Protein AF-A0A821QKK0-F1 (afdb_monomer)

Radius of gyration: 14.03 Å; Cα contacts (8 Å, |Δi|>4): 188; chains: 1; bounding box: 34×33×34 Å

Mean predicted aligned error: 9.0 Å

Structure (mmCIF, N/CA/C/O backbone):
data_AF-A0A821QKK0-F1
#
_entry.id   AF-A0A821QKK0-F1
#
loop_
_atom_site.group_PDB
_atom_site.id
_atom_site.type_symbol
_atom_site.label_atom_id
_atom_site.label_alt_id
_atom_site.label_comp_id
_atom_site.label_asym_id
_at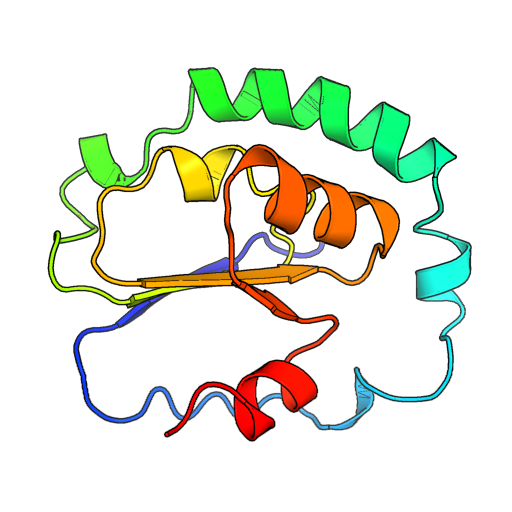om_site.label_entity_id
_atom_site.label_seq_id
_atom_site.pdbx_PDB_ins_code
_atom_site.Cartn_x
_atom_site.Cartn_y
_atom_site.Cartn_z
_atom_site.occupancy
_atom_site.B_iso_or_equiv
_atom_site.auth_seq_id
_atom_site.auth_comp_id
_atom_site.auth_asym_id
_atom_site.auth_atom_id
_atom_site.pdbx_PDB_model_num
ATOM 1 N N . MET A 1 1 ? -5.759 10.078 -16.608 1.00 26.78 1 MET A N 1
ATOM 2 C CA . MET A 1 1 ? -6.565 10.107 -15.372 1.00 26.78 1 MET A CA 1
ATOM 3 C C . MET A 1 1 ? -7.097 8.702 -15.161 1.00 26.78 1 MET A C 1
ATOM 5 O O . MET A 1 1 ? -8.057 8.332 -15.818 1.00 26.78 1 MET A O 1
ATOM 9 N N . ILE A 1 2 ? -6.413 7.890 -14.356 1.00 27.23 2 ILE A N 1
ATOM 10 C CA . ILE A 1 2 ? -6.997 6.657 -13.817 1.00 27.23 2 ILE A CA 1
ATOM 11 C C . ILE A 1 2 ? -7.449 7.062 -12.419 1.00 27.23 2 ILE A C 1
ATOM 13 O O . ILE A 1 2 ? -6.655 7.622 -11.671 1.00 27.23 2 ILE A O 1
ATOM 17 N N . SER A 1 3 ? -8.747 6.953 -12.155 1.00 30.67 3 SER A N 1
ATOM 18 C CA . SER A 1 3 ? -9.367 7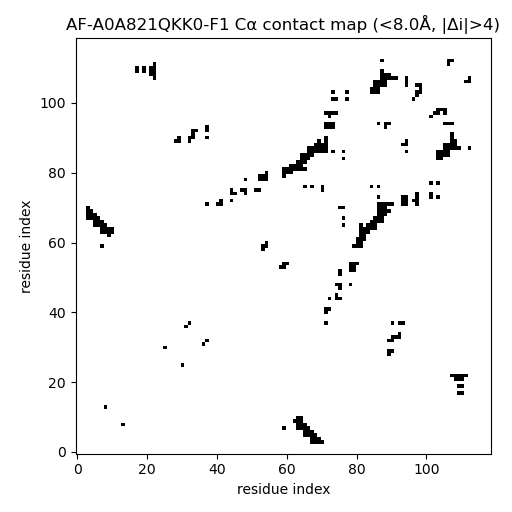.427 -10.922 1.00 30.67 3 SER A CA 1
ATOM 19 C C . SER A 1 3 ? -8.887 6.598 -9.733 1.00 30.67 3 SER A C 1
ATOM 21 O O . SER A 1 3 ? -9.126 5.389 -9.707 1.00 30.67 3 SER A O 1
ATOM 23 N N . ASP A 1 4 ? -8.271 7.253 -8.754 1.00 39.88 4 ASP A N 1
ATOM 24 C CA . ASP A 1 4 ? -8.005 6.682 -7.436 1.00 39.88 4 ASP A CA 1
ATOM 25 C C . ASP A 1 4 ? -9.347 6.287 -6.797 1.00 39.88 4 ASP A C 1
ATOM 27 O O . ASP A 1 4 ? -10.244 7.119 -6.626 1.00 39.88 4 ASP A O 1
ATOM 31 N N . GLY A 1 5 ? -9.526 4.996 -6.522 1.00 55.03 5 GLY A N 1
ATOM 32 C CA . GLY A 1 5 ? -10.785 4.435 -6.039 1.00 55.03 5 GLY A CA 1
ATOM 33 C C . GLY A 1 5 ? -10.618 3.836 -4.650 1.00 55.03 5 GLY A C 1
ATOM 34 O O . GLY A 1 5 ? -10.001 2.782 -4.505 1.00 55.03 5 GLY A O 1
ATOM 35 N N . LEU A 1 6 ? -11.197 4.482 -3.635 1.00 48.44 6 LEU A N 1
ATOM 36 C CA . LEU A 1 6 ? -11.320 3.926 -2.288 1.00 48.44 6 LEU A CA 1
ATOM 37 C C . LEU A 1 6 ? -12.693 3.266 -2.134 1.00 48.44 6 LEU A C 1
ATOM 39 O O . LEU A 1 6 ? -13.725 3.915 -2.311 1.00 48.44 6 LEU A O 1
ATOM 43 N N . VAL A 1 7 ? -12.707 1.989 -1.770 1.00 64.94 7 VAL A N 1
ATOM 44 C CA . VAL A 1 7 ? -13.920 1.200 -1.547 1.00 64.94 7 VAL A CA 1
ATOM 45 C C . VAL A 1 7 ? -13.928 0.727 -0.095 1.00 64.94 7 VAL A C 1
ATOM 47 O O . VAL A 1 7 ? -12.985 0.088 0.358 1.00 64.94 7 VAL A O 1
ATOM 50 N N . ALA A 1 8 ? -14.990 1.025 0.653 1.00 52.34 8 ALA A N 1
ATOM 51 C CA . ALA A 1 8 ? -15.160 0.570 2.033 1.00 52.34 8 ALA A CA 1
ATOM 52 C C . ALA A 1 8 ? -16.441 -0.262 2.160 1.00 52.34 8 ALA A C 1
ATOM 54 O O . ALA A 1 8 ? -17.483 0.138 1.641 1.00 52.34 8 ALA A O 1
ATOM 55 N N . TYR A 1 9 ? -16.373 -1.406 2.845 1.00 61.59 9 TYR A N 1
ATOM 56 C CA . TYR A 1 9 ? -17.516 -2.310 2.997 1.00 61.59 9 TYR A CA 1
ATOM 57 C C . TYR A 1 9 ? -17.609 -2.934 4.398 1.00 61.59 9 TYR A C 1
ATOM 59 O O . TYR A 1 9 ? -16.605 -3.132 5.086 1.00 61.59 9 TYR A O 1
ATOM 67 N N . ASN A 1 10 ? -18.841 -3.263 4.803 1.00 41.25 10 ASN A N 1
ATOM 68 C CA . ASN A 1 10 ? -19.190 -3.845 6.101 1.00 41.25 10 ASN A CA 1
ATOM 69 C C . ASN A 1 10 ? -19.847 -5.222 5.929 1.00 41.25 10 ASN A C 1
ATOM 71 O O . ASN A 1 10 ? -21.062 -5.334 6.029 1.00 41.25 10 ASN A O 1
ATOM 75 N N . GLY A 1 11 ? -19.056 -6.247 5.600 1.00 45.94 11 GLY A N 1
ATOM 76 C CA . GLY A 1 11 ? -19.484 -7.651 5.666 1.00 45.94 11 GLY A CA 1
ATOM 77 C C . GLY A 1 11 ? -20.807 -8.017 4.966 1.00 45.94 11 GLY A C 1
ATOM 78 O O . GLY A 1 11 ? -21.845 -8.129 5.601 1.00 45.94 11 GLY A O 1
ATOM 79 N N . SER A 1 12 ? -20.748 -8.273 3.660 1.00 42.12 12 SER A N 1
ATOM 80 C CA . SER A 1 12 ? -21.324 -9.425 2.930 1.00 42.12 12 SER A CA 1
ATOM 81 C C . SER A 1 12 ? -21.364 -9.062 1.441 1.00 42.12 12 SER A C 1
ATOM 83 O O . SER A 1 12 ? -22.201 -8.296 0.984 1.00 42.12 12 SER A O 1
ATOM 85 N N . ARG A 1 13 ? -20.379 -9.601 0.706 1.00 41.03 13 ARG A N 1
ATOM 86 C CA . ARG A 1 13 ? -20.171 -9.495 -0.750 1.00 41.03 13 ARG A CA 1
ATOM 87 C C . ARG A 1 13 ? -20.119 -8.073 -1.329 1.00 41.03 13 ARG A C 1
ATOM 89 O O . ARG A 1 13 ? -21.087 -7.564 -1.879 1.00 41.03 13 ARG A O 1
ATOM 96 N N . ALA A 1 14 ? -18.909 -7.520 -1.392 1.00 43.75 14 ALA A N 1
ATOM 97 C CA . ALA A 1 14 ? -18.553 -6.697 -2.542 1.00 43.75 14 ALA A CA 1
ATOM 98 C C . ALA A 1 14 ? -18.404 -7.645 -3.750 1.00 43.75 14 ALA A C 1
ATOM 100 O O . ALA A 1 14 ? -17.361 -8.269 -3.923 1.00 43.75 14 ALA A O 1
ATOM 101 N N . GLN A 1 15 ? -19.464 -7.833 -4.545 1.00 37.53 15 GLN A N 1
ATOM 102 C CA . GLN A 1 15 ? -19.317 -8.419 -5.880 1.00 37.53 15 GLN A CA 1
ATOM 103 C C . GLN A 1 15 ? -18.640 -7.374 -6.762 1.00 37.53 15 GLN A C 1
ATOM 105 O O . GLN A 1 15 ? -19.287 -6.561 -7.414 1.00 37.53 15 GLN A O 1
ATOM 110 N N . ILE A 1 16 ? -17.313 -7.346 -6.711 1.00 44.53 16 ILE A N 1
ATOM 111 C CA . ILE A 1 16 ? -16.520 -6.601 -7.672 1.00 44.53 16 ILE A CA 1
ATOM 112 C C . ILE A 1 16 ? -16.393 -7.517 -8.893 1.00 44.53 16 ILE A C 1
ATOM 114 O O . ILE A 1 16 ? -15.559 -8.419 -8.905 1.00 44.53 16 ILE A O 1
ATOM 118 N N . GLU A 1 17 ? -17.236 -7.316 -9.911 1.00 36.62 17 GLU A N 1
ATOM 119 C CA . GLU A 1 17 ? -16.974 -7.844 -11.257 1.00 36.62 17 GLU A CA 1
ATOM 120 C C . GLU A 1 17 ? -15.765 -7.096 -11.837 1.00 36.62 17 GLU A C 1
ATOM 122 O O . GLU A 1 17 ? -15.877 -6.144 -12.609 1.00 36.62 17 GLU A O 1
ATOM 127 N N . MET A 1 18 ? -14.571 -7.491 -11.406 1.00 41.50 18 MET A N 1
ATOM 128 C CA . MET A 1 18 ? -13.326 -7.058 -12.017 1.00 41.50 18 MET A CA 1
ATOM 129 C C . MET A 1 18 ? -13.039 -7.990 -13.188 1.00 41.50 18 MET A C 1
ATOM 131 O O . MET A 1 18 ? -12.832 -9.185 -13.000 1.00 41.50 18 MET A O 1
ATOM 135 N N . LYS A 1 19 ? -13.060 -7.447 -14.411 1.00 37.91 19 LYS A N 1
ATOM 136 C CA . LYS A 1 19 ? -12.696 -8.197 -15.619 1.00 37.91 19 LYS A CA 1
ATOM 137 C C . LYS A 1 19 ? -11.31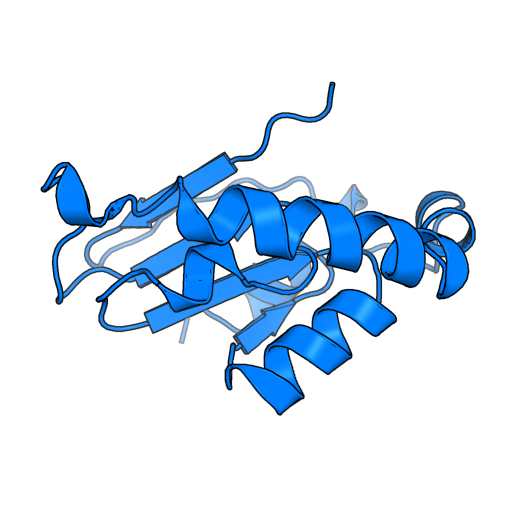4 -8.837 -15.425 1.00 37.91 19 LYS A C 1
ATOM 139 O O . LYS A 1 19 ? -10.357 -8.146 -15.074 1.00 37.91 19 LYS A O 1
ATOM 144 N N . ASN A 1 20 ? -11.233 -10.145 -15.674 1.00 41.06 20 ASN A N 1
ATOM 145 C CA . ASN A 1 20 ? -10.059 -11.004 -15.455 1.00 41.06 20 ASN A CA 1
ATOM 146 C C . ASN A 1 20 ? -8.804 -10.607 -16.261 1.00 41.06 20 ASN A C 1
ATOM 148 O O . ASN A 1 20 ? -7.727 -11.157 -16.044 1.00 41.06 20 ASN A O 1
ATOM 152 N N . ASP A 1 21 ? -8.907 -9.627 -17.154 1.00 45.31 21 ASP A N 1
ATOM 153 C CA . ASP A 1 21 ? -7.857 -9.293 -18.119 1.00 45.31 21 ASP A CA 1
ATOM 154 C C . ASP A 1 21 ? -6.670 -8.522 -17.503 1.00 45.31 21 ASP A C 1
ATOM 156 O O . ASP A 1 21 ? -5.622 -8.386 -18.131 1.00 45.31 21 ASP A O 1
ATOM 160 N N . LEU A 1 22 ? -6.791 -8.033 -16.261 1.00 50.12 22 LEU A N 1
ATOM 161 C CA . LEU A 1 22 ? -5.752 -7.226 -15.597 1.00 50.12 22 LEU A CA 1
ATOM 162 C C . LEU A 1 22 ? -4.687 -8.044 -14.848 1.00 50.12 22 LEU A C 1
ATOM 164 O O . LEU A 1 22 ? -3.747 -7.459 -14.314 1.00 50.12 22 LEU A O 1
ATOM 168 N N . CYS A 1 23 ? -4.811 -9.375 -14.795 1.00 56.75 23 CYS A N 1
ATOM 169 C CA . CYS A 1 23 ? -3.843 -10.242 -14.111 1.00 56.75 23 CYS A CA 1
ATOM 170 C C . CYS A 1 23 ? -3.016 -11.138 -15.048 1.00 56.75 23 CYS A C 1
ATOM 172 O O . CYS A 1 23 ? -2.375 -12.084 -14.590 1.00 56.75 23 CYS A O 1
ATOM 174 N N . GLY A 1 24 ? -2.984 -10.827 -16.346 1.00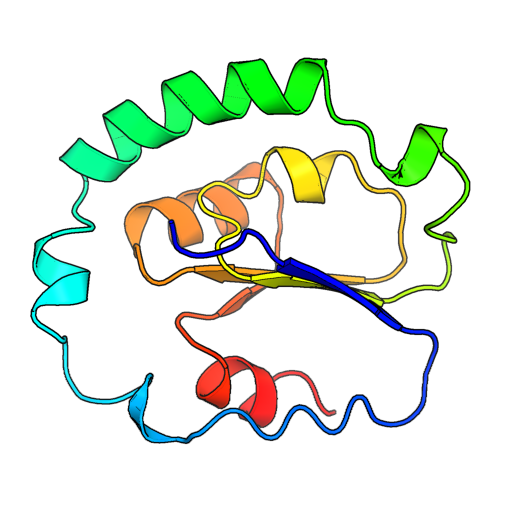 56.06 24 GLY A N 1
ATOM 175 C CA . GLY A 1 24 ? -2.165 -11.531 -17.338 1.00 56.06 24 GLY A CA 1
ATOM 176 C C . GLY A 1 24 ? -0.643 -11.447 -17.096 1.00 56.06 24 GLY A C 1
ATOM 177 O O . GLY A 1 24 ? -0.195 -10.817 -16.124 1.00 56.06 24 GLY A O 1
ATOM 178 N N . PRO A 1 25 ? 0.169 -12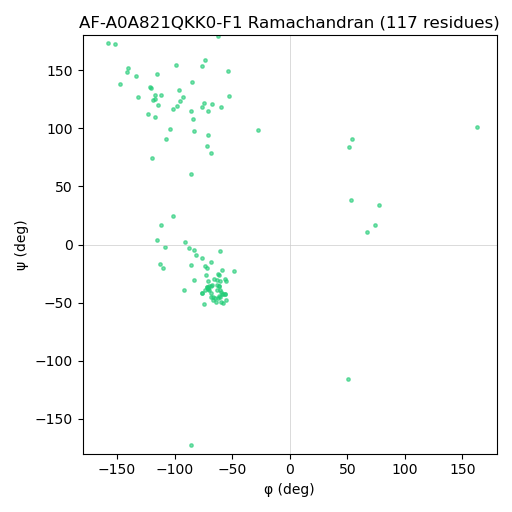.085 -17.969 1.00 53.47 25 PRO A N 1
ATOM 179 C CA . PRO A 1 25 ? 1.631 -11.991 -17.921 1.00 53.47 25 PRO A CA 1
ATOM 180 C C . PRO A 1 25 ? 2.069 -10.525 -17.943 1.00 53.47 25 PRO A C 1
ATOM 182 O O . PRO A 1 25 ? 1.352 -9.707 -18.521 1.00 53.47 25 PRO A O 1
ATOM 185 N N . LYS A 1 26 ? 3.215 -10.220 -17.306 1.00 54.53 26 LYS A N 1
ATOM 186 C CA . LYS A 1 26 ? 3.818 -8.877 -17.174 1.00 54.53 26 LYS A CA 1
ATOM 187 C C . LYS A 1 26 ? 3.418 -7.981 -18.343 1.00 54.53 26 LYS A C 1
ATOM 189 O O . LYS A 1 26 ? 3.935 -8.116 -19.449 1.00 54.53 26 LYS A O 1
ATOM 194 N N . SER A 1 27 ? 2.418 -7.138 -18.113 1.00 58.72 27 SER A N 1
ATOM 195 C CA . SER A 1 27 ? 1.913 -6.272 -19.170 1.00 58.72 27 SER A CA 1
ATOM 196 C C . SER A 1 27 ? 2.926 -5.153 -19.408 1.00 58.72 27 SER A C 1
ATOM 198 O O . SER A 1 27 ? 3.696 -4.818 -18.507 1.00 58.72 27 SER A O 1
ATOM 200 N N . LEU A 1 28 ? 2.889 -4.515 -20.580 1.00 55.09 28 LEU A N 1
ATOM 201 C CA . LEU A 1 28 ? 3.647 -3.285 -20.870 1.00 55.09 28 LEU A CA 1
ATOM 202 C C . LEU A 1 28 ? 3.499 -2.214 -19.764 1.00 55.09 28 LEU A C 1
ATOM 204 O O . LEU A 1 28 ? 4.361 -1.356 -19.598 1.00 55.09 28 LEU A O 1
ATOM 208 N N . TYR A 1 29 ? 2.422 -2.275 -18.973 1.00 64.69 29 TYR A N 1
ATOM 209 C CA . TYR A 1 29 ? 2.206 -1.402 -17.825 1.00 64.69 29 TYR A CA 1
ATOM 210 C C . TYR A 1 29 ? 3.154 -1.702 -16.653 1.00 64.69 29 TYR A C 1
ATOM 212 O O . TYR A 1 29 ? 3.656 -0.764 -16.045 1.00 64.69 29 TYR A O 1
ATOM 220 N N . GLU A 1 30 ? 3.468 -2.966 -16.345 1.00 64.06 30 GLU A N 1
ATOM 221 C CA . GLU A 1 30 ? 4.429 -3.298 -15.275 1.00 64.06 30 GLU A CA 1
ATOM 222 C C . GLU A 1 30 ? 5.855 -2.829 -15.602 1.00 64.06 30 GLU A C 1
ATOM 224 O O . GLU A 1 30 ? 6.603 -2.484 -14.691 1.00 64.06 30 GLU A O 1
ATOM 229 N N . GLU A 1 31 ? 6.226 -2.775 -16.885 1.00 68.75 31 GLU A N 1
ATOM 230 C CA . GLU A 1 31 ? 7.516 -2.220 -17.319 1.00 68.75 31 GLU A CA 1
ATOM 231 C C . GLU A 1 31 ? 7.585 -0.700 -17.133 1.00 68.75 31 GLU A C 1
ATOM 233 O O . GLU A 1 31 ? 8.631 -0.169 -16.769 1.00 68.75 31 GLU A O 1
ATOM 238 N N . TYR A 1 32 ? 6.466 0.001 -17.335 1.00 75.31 32 TYR A N 1
ATOM 239 C CA . TYR A 1 32 ? 6.367 1.437 -17.078 1.00 75.31 32 TYR A CA 1
ATOM 240 C C . TYR A 1 32 ? 6.382 1.762 -15.575 1.00 75.31 32 TYR A C 1
ATOM 242 O O . TYR A 1 32 ? 6.999 2.738 -15.143 1.00 75.31 32 TYR A O 1
ATOM 250 N N . TYR A 1 33 ? 5.723 0.936 -14.759 1.00 78.56 33 TYR A N 1
ATOM 251 C CA . TYR A 1 33 ? 5.660 1.085 -13.305 1.00 78.56 33 TYR A CA 1
ATOM 252 C C . TYR A 1 33 ? 6.861 0.430 -12.607 1.00 78.56 33 TYR A C 1
ATOM 254 O O . TYR A 1 33 ? 6.723 -0.470 -11.776 1.00 78.56 33 TYR A O 1
ATOM 262 N N . ASP A 1 34 ? 8.052 0.923 -12.933 1.00 84.44 34 ASP A N 1
ATOM 263 C CA . ASP A 1 34 ? 9.325 0.429 -12.419 1.00 84.44 34 ASP A CA 1
ATOM 264 C C . ASP A 1 34 ? 9.725 1.054 -11.059 1.00 84.44 34 ASP A C 1
ATOM 266 O O . ASP A 1 34 ? 8.980 1.798 -10.403 1.00 84.44 34 ASP A O 1
ATOM 270 N N . ALA A 1 35 ? 10.950 0.756 -10.616 1.00 88.00 35 ALA A N 1
ATOM 271 C CA . ALA A 1 35 ? 11.531 1.325 -9.403 1.00 88.00 35 ALA A CA 1
ATOM 272 C C . ALA A 1 35 ? 11.726 2.851 -9.472 1.00 88.00 35 ALA A C 1
ATOM 274 O O . ALA A 1 35 ? 11.692 3.526 -8.439 1.00 88.00 35 ALA A O 1
ATOM 275 N N . ASN A 1 36 ? 11.974 3.417 -10.655 1.00 88.50 36 ASN A N 1
ATOM 276 C CA . ASN A 1 36 ? 12.200 4.851 -10.818 1.00 88.50 36 ASN A CA 1
ATOM 277 C C . ASN A 1 36 ? 10.887 5.622 -10.730 1.00 88.50 36 ASN A C 1
ATOM 279 O O . ASN A 1 36 ? 10.822 6.633 -10.022 1.00 88.50 36 ASN A O 1
ATOM 283 N N . TYR A 1 37 ? 9.835 5.096 -11.355 1.00 88.06 37 TYR A N 1
ATOM 284 C CA . TYR A 1 37 ? 8.48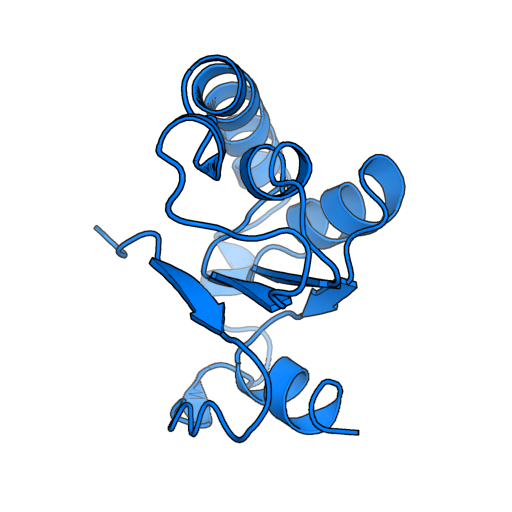0 5.588 -11.181 1.00 88.06 37 TYR A CA 1
ATOM 285 C C . TYR A 1 37 ? 8.098 5.575 -9.700 1.00 88.06 37 TYR A C 1
ATOM 287 O O . TYR A 1 37 ? 7.675 6.601 -9.165 1.00 88.06 37 TYR A O 1
ATOM 295 N N . PHE A 1 38 ? 8.360 4.468 -8.994 1.00 90.75 38 PHE A N 1
ATOM 296 C CA . PHE A 1 38 ? 8.088 4.376 -7.559 1.00 90.75 38 PHE A CA 1
ATOM 297 C C . PHE A 1 38 ? 8.820 5.455 -6.742 1.00 90.75 38 PHE A C 1
ATOM 299 O O . PHE A 1 38 ? 8.219 6.087 -5.872 1.00 90.75 38 PHE A O 1
ATOM 306 N N . LYS A 1 39 ? 10.098 5.744 -7.025 1.00 89.12 39 LYS A N 1
ATOM 307 C CA . LYS A 1 39 ? 10.836 6.823 -6.333 1.00 89.12 39 LYS A CA 1
ATOM 308 C C . LYS A 1 39 ? 10.176 8.191 -6.523 1.00 89.12 39 LYS A C 1
ATOM 310 O O . LYS A 1 39 ? 10.124 8.992 -5.585 1.00 89.12 39 LYS A O 1
ATOM 315 N N . TRP A 1 40 ? 9.692 8.490 -7.728 1.00 87.81 40 TRP A N 1
ATOM 316 C CA . TRP A 1 40 ? 8.946 9.719 -7.995 1.00 87.81 40 TRP A CA 1
ATOM 317 C C . TRP A 1 40 ? 7.593 9.724 -7.266 1.00 87.81 40 TRP A C 1
ATOM 319 O O . TRP A 1 40 ? 7.290 10.687 -6.556 1.00 87.81 40 TRP A O 1
ATOM 329 N N . GLN A 1 41 ? 6.838 8.631 -7.364 1.00 85.06 41 GLN A N 1
ATOM 330 C CA . GLN A 1 41 ? 5.506 8.460 -6.784 1.00 85.06 41 GLN A CA 1
ATOM 331 C C . GLN A 1 41 ? 5.527 8.557 -5.253 1.00 85.06 41 GLN A C 1
ATOM 333 O O . GLN A 1 41 ? 4.746 9.306 -4.667 1.00 85.06 41 GLN A O 1
ATOM 338 N N . LYS A 1 42 ? 6.480 7.883 -4.598 1.00 85.38 42 LYS A N 1
ATOM 339 C CA . LYS A 1 42 ? 6.648 7.889 -3.139 1.00 85.38 42 LYS A CA 1
ATOM 340 C C . LYS A 1 42 ? 6.804 9.306 -2.587 1.00 85.38 42 LYS A C 1
ATOM 342 O O . LYS A 1 42 ? 6.187 9.638 -1.579 1.00 85.38 42 LYS A O 1
ATOM 347 N N . ARG A 1 43 ? 7.592 10.161 -3.250 1.00 84.00 43 ARG A N 1
ATOM 348 C CA . ARG A 1 43 ? 7.780 11.560 -2.821 1.00 84.00 43 ARG A CA 1
ATOM 349 C C . ARG A 1 43 ? 6.467 12.346 -2.840 1.00 84.00 43 ARG A C 1
ATOM 351 O O . ARG A 1 43 ? 6.174 13.045 -1.877 1.00 84.00 43 ARG A O 1
ATOM 358 N N . HIS A 1 44 ? 5.664 12.191 -3.893 1.00 79.12 44 HIS A N 1
ATOM 359 C CA . HIS A 1 44 ? 4.378 12.884 -4.025 1.00 79.12 44 HIS A CA 1
ATOM 360 C C . HIS A 1 44 ? 3.328 12.349 -3.048 1.00 79.12 44 HIS A C 1
ATOM 362 O O . HIS A 1 44 ? 2.548 13.115 -2.488 1.00 79.12 44 HIS A O 1
ATOM 368 N N . GLN A 1 45 ? 3.310 11.041 -2.803 1.00 76.75 45 GLN A N 1
ATOM 369 C CA . GLN A 1 45 ? 2.319 10.439 -1.916 1.00 76.75 45 GLN A CA 1
ATOM 370 C C . GLN A 1 45 ? 2.533 10.749 -0.444 1.00 76.75 45 GLN A C 1
ATOM 372 O O . GLN A 1 45 ? 1.556 10.969 0.265 1.00 76.75 45 GLN A O 1
ATOM 377 N N . MET A 1 46 ? 3.782 10.824 0.017 1.00 75.62 46 MET A N 1
ATOM 378 C CA . MET A 1 46 ? 4.055 11.235 1.397 1.00 75.62 46 MET A CA 1
ATOM 379 C C . MET A 1 46 ? 3.535 12.651 1.677 1.00 75.62 46 MET A C 1
ATOM 381 O O . MET A 1 46 ? 3.093 12.924 2.786 1.00 75.62 46 MET A O 1
ATOM 385 N N . PHE A 1 47 ? 3.534 13.530 0.669 1.00 76.62 47 PHE A N 1
ATOM 386 C CA . PHE A 1 47 ? 2.940 14.861 0.774 1.00 76.62 47 PHE A CA 1
ATOM 387 C C . PHE A 1 47 ? 1.402 14.835 0.768 1.00 76.62 47 PHE A C 1
ATOM 389 O O . PHE A 1 47 ? 0.769 15.583 1.508 1.00 76.62 47 PHE A O 1
ATOM 396 N N . GLN A 1 48 ? 0.777 13.978 -0.043 1.00 69.81 48 GLN A N 1
ATOM 397 C CA . GLN A 1 48 ? -0.686 13.864 -0.059 1.00 69.81 48 GLN A CA 1
ATOM 398 C C . GLN A 1 48 ? -1.222 13.261 1.245 1.00 69.81 48 GLN A C 1
ATOM 400 O O . GLN A 1 48 ? -2.168 13.792 1.821 1.00 69.81 48 GLN A O 1
ATOM 405 N N . ALA A 1 49 ? -0.560 12.227 1.770 1.00 69.69 49 ALA A N 1
ATOM 406 C CA . ALA A 1 49 ? -0.977 11.527 2.983 1.00 69.69 49 ALA A CA 1
ATOM 407 C C . ALA A 1 49 ? -1.019 12.416 4.238 1.00 69.69 49 ALA A C 1
ATOM 409 O O . ALA A 1 49 ? -1.799 12.141 5.146 1.00 69.69 49 ALA A O 1
ATOM 410 N N . THR A 1 50 ? -0.236 13.499 4.300 1.00 69.50 50 THR A N 1
ATOM 411 C CA . THR A 1 50 ? -0.311 14.460 5.416 1.00 69.50 50 THR A CA 1
ATOM 412 C C . THR A 1 50 ? -1.557 15.347 5.366 1.00 69.50 50 THR A C 1
ATOM 414 O O . THR A 1 50 ? -1.936 15.915 6.388 1.00 69.50 50 THR A O 1
ATOM 417 N N . HIS A 1 51 ? -2.217 15.446 4.208 1.00 66.88 51 HIS A N 1
ATOM 418 C CA . HIS A 1 51 ? -3.398 16.285 3.988 1.00 66.88 51 HIS A CA 1
ATOM 419 C C . HIS A 1 51 ? -4.687 15.470 3.801 1.00 66.88 51 HIS A C 1
ATOM 421 O O . HIS A 1 51 ? -5.783 15.995 4.003 1.00 66.88 51 HIS A O 1
ATOM 427 N N . SER A 1 52 ? -4.577 14.188 3.449 1.00 64.75 52 SER A N 1
ATOM 428 C CA . SER A 1 52 ? -5.703 13.283 3.235 1.00 64.75 52 SER A CA 1
ATOM 429 C C . SER A 1 52 ? -5.811 12.261 4.372 1.00 64.75 52 SER A C 1
ATOM 431 O O . SER A 1 52 ? -5.238 11.174 4.300 1.00 64.75 52 SER A O 1
ATOM 433 N N . ASP A 1 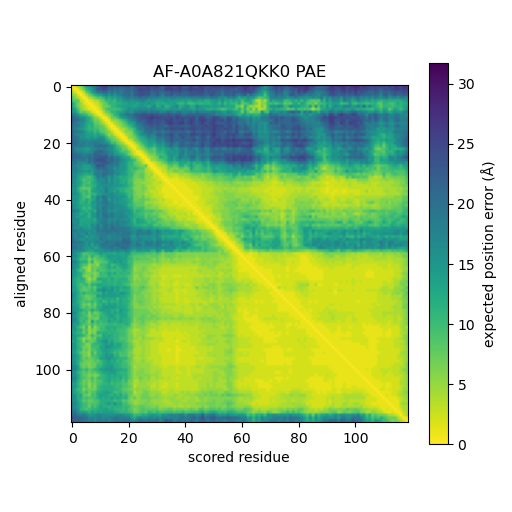53 ? -6.579 12.595 5.411 1.00 65.38 53 ASP A N 1
ATOM 434 C CA . ASP A 1 53 ? -7.113 11.609 6.359 1.00 65.38 53 ASP A CA 1
ATOM 435 C C . ASP A 1 53 ? -8.609 11.388 6.062 1.00 65.38 53 ASP A C 1
ATOM 437 O O . ASP A 1 53 ? -9.450 12.197 6.470 1.00 65.38 53 ASP A O 1
ATOM 441 N N . PRO A 1 54 ? -8.975 10.308 5.346 1.00 63.12 54 PRO A N 1
ATOM 442 C CA . PRO A 1 54 ? -10.366 9.989 5.038 1.00 63.12 54 PRO A CA 1
ATOM 443 C C . PRO A 1 54 ? -11.225 9.727 6.284 1.00 63.12 54 PRO A C 1
ATOM 445 O O . PRO A 1 54 ? -12.442 9.924 6.243 1.00 63.12 54 PRO A O 1
ATOM 448 N N . THR A 1 55 ? -10.617 9.309 7.402 1.00 60.00 55 THR A N 1
ATOM 449 C CA . THR A 1 55 ? -11.348 9.041 8.652 1.00 60.00 55 THR A CA 1
ATOM 450 C C . THR A 1 55 ? -11.811 10.308 9.337 1.00 60.00 55 THR A C 1
ATOM 452 O O . THR A 1 55 ? -12.855 10.303 9.990 1.00 60.00 55 THR A O 1
ATOM 455 N N . ARG A 1 56 ? -11.115 11.424 9.101 1.00 59.78 56 ARG A N 1
ATOM 456 C CA . ARG A 1 56 ? -11.508 12.744 9.599 1.00 59.78 56 ARG A CA 1
ATOM 457 C C . ARG A 1 56 ? -12.893 13.175 9.108 1.00 59.78 56 ARG A C 1
ATOM 459 O O . ARG A 1 56 ? -13.543 13.987 9.757 1.00 59.78 56 ARG A O 1
ATOM 466 N N . TRP A 1 57 ? -13.369 12.602 8.003 1.00 63.19 57 TRP A N 1
ATOM 467 C CA . TRP A 1 57 ? -14.692 12.884 7.441 1.00 63.19 57 TRP A CA 1
ATOM 468 C C . TRP A 1 57 ? -15.798 11.952 7.960 1.00 63.19 57 TRP A C 1
ATOM 470 O O . TRP A 1 57 ? -16.930 12.049 7.494 1.00 63.19 57 TRP A O 1
ATOM 480 N N . GLY A 1 58 ? -15.493 11.028 8.882 1.00 64.19 58 GLY A N 1
ATOM 481 C CA . GLY A 1 58 ? -16.474 10.129 9.510 1.00 64.19 58 GLY A CA 1
ATOM 482 C C . GLY A 1 58 ? -17.109 9.095 8.570 1.00 64.19 58 GLY A C 1
ATOM 483 O O . GLY A 1 58 ? -18.086 8.447 8.935 1.00 64.19 58 GLY A O 1
ATOM 484 N N . ARG A 1 59 ? -16.579 8.935 7.350 1.00 75.25 59 ARG A N 1
ATOM 485 C CA . ARG A 1 59 ? -17.147 8.047 6.317 1.00 75.25 59 ARG A CA 1
ATOM 486 C C . ARG A 1 59 ? -16.687 6.595 6.434 1.00 75.25 59 ARG A C 1
ATOM 488 O O . ARG A 1 59 ? -17.310 5.712 5.854 1.00 75.25 59 ARG A O 1
ATOM 495 N N . ILE A 1 60 ? -15.604 6.353 7.169 1.00 82.06 60 ILE A N 1
ATOM 496 C CA . ILE A 1 60 ? -15.010 5.029 7.363 1.00 82.06 60 ILE A CA 1
ATOM 497 C C . ILE A 1 60 ? -15.086 4.690 8.842 1.00 82.06 60 ILE A C 1
ATOM 499 O O . ILE A 1 60 ? -14.616 5.465 9.678 1.00 82.06 60 ILE A O 1
ATOM 503 N N . LYS A 1 61 ? -15.686 3.541 9.150 1.00 83.75 61 LYS A N 1
ATOM 504 C CA . LYS A 1 61 ? -15.847 3.070 10.521 1.00 83.75 61 LYS A CA 1
ATOM 505 C C . LYS A 1 61 ? -14.779 2.032 10.890 1.00 83.75 61 LYS A C 1
ATOM 507 O O . LYS A 1 61 ? -14.284 1.342 9.992 1.00 83.75 61 LYS A O 1
ATOM 512 N N . PRO A 1 62 ? -14.439 1.887 12.185 1.00 87.31 62 PRO A N 1
ATOM 513 C CA . PRO A 1 62 ? -13.437 0.928 12.644 1.00 87.31 62 PRO A CA 1
ATOM 514 C C . PRO A 1 62 ? -13.713 -0.521 12.237 1.00 87.31 62 PRO A C 1
ATOM 516 O O . PRO A 1 62 ? -12.772 -1.276 12.050 1.00 87.31 62 PRO A O 1
ATOM 519 N N . GLU A 1 63 ? -14.973 -0.914 12.073 1.00 88.25 63 GLU A N 1
ATOM 520 C CA . GLU A 1 63 ? -15.376 -2.272 11.701 1.00 88.25 63 GLU A CA 1
ATOM 521 C C . GLU A 1 63 ? -15.274 -2.569 10.195 1.00 88.25 63 GLU A C 1
ATOM 523 O O . GLU A 1 63 ? -15.409 -3.718 9.777 1.00 88.25 63 GLU A O 1
ATOM 528 N N . TYR A 1 64 ? -15.027 -1.558 9.358 1.00 87.50 64 TYR A N 1
ATOM 529 C CA . TYR A 1 64 ? -15.012 -1.743 7.908 1.00 87.50 64 TYR A CA 1
ATOM 530 C C . TYR A 1 64 ? -13.742 -2.436 7.429 1.00 87.50 64 TYR A C 1
ATOM 532 O O . TYR A 1 64 ? -12.667 -2.321 8.021 1.00 87.50 64 TYR A O 1
ATOM 540 N N . THR A 1 65 ? -13.869 -3.118 6.294 1.00 89.25 65 THR A N 1
ATOM 541 C CA . THR A 1 65 ? -12.721 -3.459 5.458 1.00 89.25 65 THR A CA 1
ATOM 542 C C . THR A 1 65 ? -12.599 -2.420 4.355 1.00 89.25 65 THR A C 1
ATOM 544 O O . THR A 1 65 ? -13.594 -2.054 3.724 1.00 89.25 65 THR A O 1
ATOM 547 N N . VAL A 1 66 ? -11.384 -1.923 4.148 1.00 88.56 66 VAL A N 1
ATOM 548 C CA . VAL A 1 66 ? -11.093 -0.871 3.176 1.00 88.56 66 VAL A CA 1
ATOM 549 C C . VAL A 1 66 ? -10.163 -1.415 2.108 1.00 88.56 66 VAL A C 1
ATOM 551 O O . VAL A 1 66 ? -9.113 -1.972 2.412 1.00 88.56 66 VAL A O 1
ATOM 554 N N . LEU A 1 67 ? -10.558 -1.226 0.858 1.00 89.50 67 LEU A N 1
ATOM 555 C CA . LEU A 1 67 ? -9.793 -1.528 -0.338 1.00 89.50 67 LEU A CA 1
ATOM 556 C C . LEU A 1 67 ? -9.421 -0.214 -1.028 1.00 89.50 67 LEU A C 1
ATOM 558 O O . LEU A 1 67 ? -10.293 0.605 -1.309 1.00 89.50 67 LEU A O 1
ATOM 562 N N . GLU A 1 68 ? -8.145 -0.034 -1.343 1.00 88.25 68 GLU A N 1
ATOM 563 C CA . GLU A 1 68 ? -7.666 1.064 -2.184 1.00 88.25 68 GLU A CA 1
ATOM 564 C C . GLU A 1 68 ? -7.099 0.498 -3.491 1.00 88.25 68 GLU A C 1
ATOM 566 O O . GLU A 1 68 ? -6.166 -0.312 -3.480 1.00 88.25 68 GLU A O 1
ATOM 571 N N . ILE A 1 69 ? -7.687 0.907 -4.618 1.00 88.81 69 ILE A N 1
ATOM 572 C CA . ILE A 1 69 ? -7.212 0.577 -5.967 1.00 88.81 69 ILE A CA 1
ATOM 573 C C . ILE A 1 69 ? -6.280 1.699 -6.426 1.00 88.81 69 ILE A C 1
ATOM 575 O O . ILE A 1 69 ? -6.676 2.863 -6.411 1.00 88.81 69 ILE A O 1
ATOM 579 N N . GLY A 1 70 ? -5.064 1.350 -6.849 1.00 87.31 70 GLY A N 1
ATOM 580 C CA . GLY A 1 70 ? -4.003 2.327 -7.112 1.00 87.31 70 GLY A CA 1
ATOM 581 C C . GLY A 1 70 ? -3.347 2.831 -5.823 1.00 87.31 70 GLY A C 1
ATOM 582 O O . GLY A 1 70 ? -2.963 3.993 -5.724 1.00 87.31 70 GLY A O 1
ATOM 583 N N . CYS A 1 71 ? -3.237 1.966 -4.811 1.00 89.31 71 CYS A N 1
ATOM 584 C CA . CYS A 1 71 ? -2.753 2.343 -3.479 1.00 89.31 71 CYS A CA 1
ATOM 585 C C . CYS A 1 71 ? -1.267 2.725 -3.435 1.00 89.31 71 CYS A C 1
ATOM 587 O O . CYS A 1 71 ? -0.823 3.323 -2.449 1.00 89.31 71 CYS A O 1
ATOM 589 N N . SER A 1 72 ? -0.477 2.408 -4.474 1.00 90.62 72 SER A N 1
ATOM 590 C CA . SER A 1 72 ? 0.953 2.718 -4.538 1.00 90.62 72 SER A CA 1
ATOM 591 C C . SER A 1 72 ? 1.686 2.246 -3.275 1.00 90.62 72 SER A C 1
ATOM 593 O O . SER A 1 72 ? 1.747 1.051 -3.007 1.00 90.62 72 SER A O 1
ATOM 595 N N . ALA A 1 73 ? 2.252 3.160 -2.483 1.00 91.75 73 ALA A N 1
ATOM 596 C CA . ALA A 1 73 ? 3.023 2.876 -1.284 1.00 91.75 73 ALA A CA 1
ATOM 597 C C . ALA A 1 73 ? 2.136 2.664 -0.046 1.00 91.75 73 ALA A C 1
ATOM 599 O O . ALA A 1 73 ? 2.668 2.393 1.026 1.00 91.75 73 ALA A O 1
ATOM 600 N N . GLY A 1 74 ? 0.816 2.847 -0.162 1.00 89.94 74 GLY A N 1
ATOM 601 C CA . GLY A 1 74 ? -0.152 2.676 0.921 1.00 89.94 74 GLY A CA 1
ATOM 602 C C . GLY A 1 74 ? -0.152 3.793 1.968 1.00 89.94 74 GLY A C 1
ATOM 603 O O . GLY A 1 74 ? -0.673 3.598 3.064 1.00 89.94 74 GLY A O 1
ATOM 604 N N . ALA A 1 75 ? 0.431 4.960 1.669 1.00 89.00 75 ALA A N 1
ATOM 605 C CA . ALA A 1 75 ? 0.588 6.041 2.646 1.00 89.00 75 ALA A CA 1
ATOM 606 C C . ALA A 1 75 ? -0.760 6.590 3.155 1.00 89.00 75 ALA A C 1
ATOM 608 O O . ALA A 1 75 ? -0.890 6.853 4.349 1.00 89.00 75 ALA A O 1
ATOM 609 N N . VAL A 1 76 ? -1.763 6.717 2.277 1.00 85.38 76 VAL A N 1
ATOM 610 C CA . VAL A 1 76 ? -3.120 7.157 2.651 1.00 85.38 76 VAL A CA 1
ATOM 611 C C . VAL A 1 76 ? -3.863 6.038 3.375 1.00 85.38 76 VAL A C 1
ATOM 613 O O . VAL A 1 76 ? -4.330 6.242 4.489 1.00 85.38 76 VAL A O 1
ATOM 616 N N . LEU A 1 77 ? -3.908 4.825 2.817 1.00 87.69 77 LEU A N 1
ATOM 617 C CA . LEU A 1 77 ? -4.544 3.672 3.467 1.00 87.69 77 LEU A CA 1
ATOM 618 C C . LEU A 1 77 ? -3.990 3.388 4.876 1.00 87.69 77 LEU A C 1
ATOM 620 O O . LEU A 1 77 ? -4.721 2.957 5.774 1.00 87.69 77 LEU A O 1
ATOM 624 N N . ASN A 1 78 ? -2.710 3.678 5.118 1.00 89.31 78 ASN A N 1
ATOM 625 C CA . ASN A 1 78 ? -2.104 3.568 6.439 1.00 89.31 78 ASN A CA 1
ATOM 626 C C . ASN A 1 78 ? -2.757 4.500 7.481 1.00 89.31 78 ASN A C 1
ATOM 628 O O . ASN A 1 78 ? -2.931 4.079 8.624 1.00 89.31 78 ASN A O 1
ATOM 632 N N . THR A 1 79 ? -3.187 5.710 7.106 1.00 86.06 79 THR A N 1
ATOM 633 C CA . THR A 1 79 ? -3.829 6.654 8.045 1.00 86.06 79 THR A CA 1
ATOM 634 C C . THR A 1 79 ? -5.240 6.221 8.446 1.00 86.06 79 THR A C 1
ATOM 636 O O . THR A 1 79 ? -5.739 6.607 9.502 1.00 86.06 79 THR A O 1
ATOM 639 N N . ILE A 1 80 ? -5.872 5.357 7.647 1.00 86.75 80 ILE A N 1
ATOM 640 C CA . ILE A 1 80 ? -7.254 4.937 7.856 1.00 86.75 80 I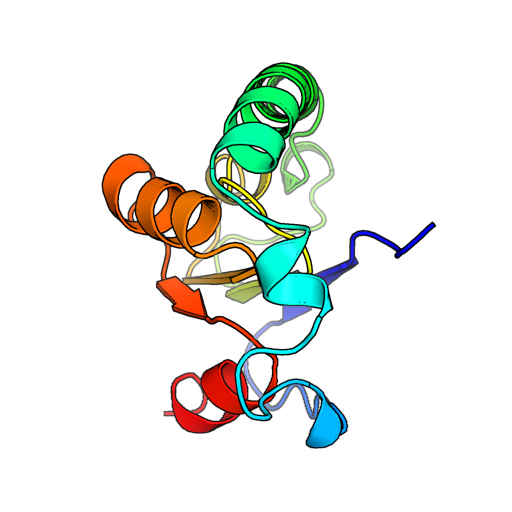LE A CA 1
ATOM 641 C C . ILE A 1 80 ? -7.368 3.961 9.035 1.00 86.75 80 ILE A C 1
ATOM 643 O O . ILE A 1 80 ? -6.790 2.880 9.030 1.00 86.75 80 ILE A O 1
ATOM 647 N N . LYS A 1 81 ? -8.166 4.292 10.047 1.00 87.56 81 LYS A N 1
ATOM 648 C CA . LYS A 1 81 ? -8.535 3.396 11.154 1.00 87.56 81 LYS A CA 1
ATOM 649 C C . LYS A 1 81 ? -9.721 2.513 10.749 1.00 87.56 81 LYS A C 1
ATOM 651 O O . LYS A 1 81 ? -10.839 3.003 10.625 1.00 87.56 81 LYS A O 1
ATOM 656 N N . CYS A 1 82 ? -9.466 1.227 10.527 1.00 88.00 82 CYS A N 1
ATOM 657 C CA . CYS A 1 82 ? -10.452 0.225 10.112 1.00 88.00 82 CYS A CA 1
ATOM 658 C C . CYS A 1 82 ? -9.962 -1.192 10.470 1.00 88.00 82 CYS A C 1
ATOM 660 O O . CYS A 1 82 ? -8.821 -1.348 10.913 1.00 88.00 82 CYS A O 1
ATOM 662 N N . ALA A 1 83 ? -10.808 -2.207 10.288 1.00 90.00 83 ALA A N 1
ATOM 663 C CA . ALA A 1 83 ? -10.543 -3.573 10.733 1.00 90.00 83 ALA A CA 1
ATOM 664 C C . ALA A 1 83 ? -9.541 -4.288 9.823 1.00 90.00 83 ALA A C 1
ATOM 666 O O . ALA A 1 83 ? -8.661 -5.003 10.299 1.00 90.00 83 ALA A O 1
ATOM 667 N N . LYS A 1 84 ? -9.679 -4.098 8.506 1.00 90.19 84 LYS A N 1
ATOM 668 C CA . LYS A 1 84 ? -8.816 -4.705 7.487 1.00 90.19 84 LYS A CA 1
ATOM 669 C C . LYS A 1 84 ? -8.545 -3.720 6.356 1.00 90.19 84 LYS A C 1
ATOM 671 O O . LYS A 1 84 ? -9.401 -2.902 6.017 1.00 90.19 84 LYS A O 1
ATOM 676 N N . LYS A 1 85 ? -7.357 -3.830 5.762 1.00 91.12 85 LYS A N 1
ATOM 677 C CA . LYS A 1 85 ? -6.875 -2.960 4.688 1.00 91.12 85 LYS A CA 1
ATOM 678 C C . LYS A 1 85 ? -6.318 -3.797 3.549 1.00 91.12 85 LYS A C 1
ATOM 680 O O . LYS A 1 85 ? -5.428 -4.614 3.774 1.00 91.12 85 LYS A O 1
ATOM 685 N N . PHE A 1 86 ? -6.804 -3.543 2.345 1.00 92.88 86 PHE A N 1
ATOM 686 C CA . PHE A 1 86 ? -6.343 -4.169 1.118 1.00 92.88 86 PHE A CA 1
ATOM 687 C C . PHE A 1 86 ? -5.850 -3.112 0.141 1.00 92.88 86 PHE A C 1
ATOM 689 O O . PHE A 1 86 ? -6.480 -2.075 -0.057 1.00 92.88 86 PHE A O 1
ATOM 696 N N . CYS A 1 87 ? -4.707 -3.393 -0.463 1.00 92.12 87 CYS A N 1
ATOM 697 C CA . CYS A 1 87 ? -4.003 -2.488 -1.355 1.00 92.12 87 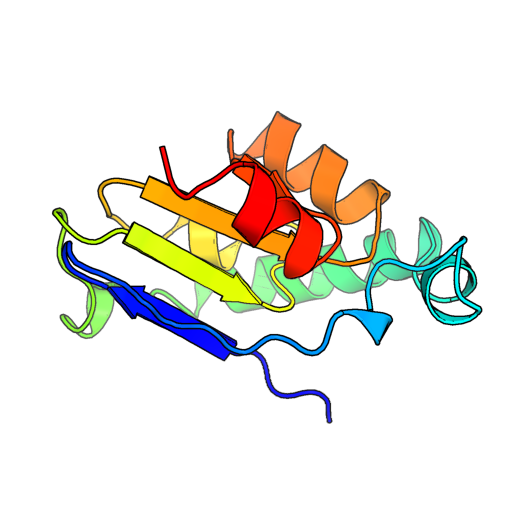CYS A CA 1
ATOM 698 C C . CYS A 1 87 ? -3.824 -3.194 -2.697 1.00 92.12 87 CYS A C 1
ATOM 700 O O . CYS A 1 87 ? -3.112 -4.192 -2.777 1.00 92.12 87 CYS A O 1
ATOM 702 N N . VAL A 1 88 ? -4.496 -2.707 -3.741 1.00 92.25 88 VAL A N 1
ATOM 703 C CA . VAL A 1 88 ? -4.306 -3.192 -5.112 1.00 92.25 88 VAL A CA 1
ATOM 704 C C . VAL A 1 88 ? -3.430 -2.194 -5.855 1.00 92.25 88 VAL A C 1
ATOM 706 O O . VAL A 1 88 ? -3.819 -1.044 -6.052 1.00 92.25 88 VAL A O 1
ATOM 709 N N . GLU A 1 89 ? -2.248 -2.629 -6.273 1.00 91.88 89 GLU A N 1
ATOM 710 C CA . GLU A 1 89 ? -1.263 -1.795 -6.965 1.00 91.88 89 GLU A CA 1
ATOM 711 C C . GLU A 1 89 ? -0.490 -2.650 -7.956 1.00 91.88 89 GLU A C 1
ATOM 713 O O . GLU A 1 89 ? -0.098 -3.755 -7.611 1.00 91.88 89 GLU A O 1
ATOM 718 N N . ILE A 1 90 ? -0.219 -2.150 -9.159 1.00 89.88 90 ILE A N 1
ATOM 719 C CA . ILE A 1 90 ? 0.482 -2.897 -10.209 1.00 89.88 90 ILE A CA 1
ATOM 720 C C . ILE A 1 90 ? 2.010 -2.844 -10.046 1.00 89.88 90 ILE A C 1
ATOM 722 O O . ILE A 1 90 ? 2.695 -3.823 -10.353 1.00 89.88 90 ILE A O 1
ATOM 726 N N . ASN A 1 91 ? 2.551 -1.762 -9.481 1.00 90.00 91 ASN A N 1
ATOM 727 C CA . ASN A 1 91 ? 3.977 -1.592 -9.219 1.00 90.00 91 ASN A CA 1
ATOM 728 C C . ASN A 1 91 ? 4.459 -2.512 -8.081 1.00 90.00 91 ASN A C 1
ATOM 730 O O . ASN A 1 91 ? 4.102 -2.336 -6.913 1.00 90.00 91 ASN A O 1
ATOM 734 N N . PHE A 1 92 ? 5.337 -3.465 -8.406 1.00 91.81 92 PHE A N 1
ATOM 735 C CA . PHE A 1 92 ? 5.908 -4.401 -7.432 1.00 91.81 92 PHE A CA 1
ATOM 736 C C . PHE A 1 92 ? 6.664 -3.703 -6.290 1.00 91.81 92 PHE A C 1
ATOM 738 O O . PHE A 1 92 ? 6.493 -4.070 -5.129 1.00 91.81 92 PHE A O 1
ATOM 745 N N . HIS A 1 93 ? 7.464 -2.677 -6.590 1.00 93.12 93 HIS A N 1
ATOM 746 C CA . HIS A 1 93 ? 8.256 -1.972 -5.578 1.00 93.12 93 HIS A CA 1
ATOM 747 C C . HIS A 1 93 ? 7.374 -1.193 -4.602 1.00 93.12 93 HIS A C 1
ATOM 749 O O . HIS A 1 93 ? 7.683 -1.113 -3.411 1.00 93.12 93 HIS A O 1
ATOM 755 N N . ALA A 1 94 ? 6.265 -0.645 -5.098 1.00 93.25 94 ALA A N 1
ATOM 756 C CA . ALA A 1 94 ? 5.289 0.041 -4.269 1.00 93.25 94 ALA A CA 1
ATOM 757 C C . ALA A 1 94 ? 4.560 -0.941 -3.336 1.00 93.25 94 ALA A C 1
ATOM 759 O O . ALA A 1 94 ? 4.506 -0.695 -2.128 1.00 93.25 94 ALA A O 1
ATOM 760 N N . ARG A 1 95 ? 4.127 -2.104 -3.856 1.00 94.44 95 ARG A N 1
ATOM 761 C CA . ARG A 1 95 ? 3.550 -3.195 -3.048 1.00 94.44 95 ARG A CA 1
ATOM 762 C C . ARG A 1 95 ? 4.510 -3.696 -1.972 1.00 94.44 95 ARG A C 1
ATOM 764 O O . ARG A 1 95 ? 4.140 -3.754 -0.803 1.00 94.44 95 ARG A O 1
ATOM 771 N N . GLU A 1 96 ? 5.755 -4.013 -2.339 1.00 95.44 96 GLU A N 1
ATOM 772 C CA . GLU A 1 96 ? 6.769 -4.455 -1.373 1.00 95.44 96 GLU A CA 1
ATOM 773 C C . GLU A 1 96 ? 6.971 -3.428 -0.259 1.00 95.44 96 GLU A C 1
ATOM 775 O O . GLU A 1 96 ? 7.077 -3.792 0.914 1.00 95.44 96 GLU A O 1
ATOM 780 N N . TYR A 1 97 ? 7.016 -2.142 -0.613 1.00 95.06 97 TYR A N 1
ATOM 781 C CA . TYR A 1 97 ? 7.155 -1.077 0.367 1.00 95.06 97 TYR A CA 1
ATOM 782 C C . TYR A 1 97 ? 5.941 -0.990 1.294 1.00 95.06 97 TYR A C 1
ATOM 784 O O . TYR A 1 97 ? 6.121 -0.891 2.509 1.00 95.06 97 TYR A O 1
ATOM 792 N N . ALA A 1 98 ? 4.727 -1.036 0.741 1.00 94.94 98 ALA A N 1
ATOM 793 C CA . ALA A 1 98 ? 3.479 -0.979 1.495 1.00 94.94 98 ALA A CA 1
ATOM 794 C C . ALA A 1 98 ? 3.365 -2.146 2.492 1.00 94.94 98 ALA A C 1
ATOM 796 O O . ALA A 1 98 ? 3.063 -1.930 3.668 1.00 94.94 98 ALA A O 1
ATOM 797 N N . ALA A 1 99 ? 3.690 -3.365 2.051 1.00 95.50 99 ALA A N 1
ATOM 798 C CA . ALA A 1 99 ? 3.700 -4.554 2.897 1.00 95.50 99 ALA A CA 1
ATOM 799 C C . ALA A 1 99 ? 4.747 -4.451 4.018 1.00 95.50 99 ALA A C 1
ATOM 801 O O . ALA A 1 99 ? 4.423 -4.633 5.188 1.00 95.50 99 ALA A O 1
ATOM 802 N N . LYS A 1 100 ? 5.997 -4.094 3.692 1.00 95.94 100 LYS A N 1
ATOM 803 C CA . LYS A 1 100 ? 7.097 -4.038 4.674 1.00 95.94 100 LYS A CA 1
ATOM 804 C C . LYS A 1 100 ? 6.983 -2.873 5.657 1.00 95.94 100 LYS A C 1
ATOM 806 O O . LYS A 1 100 ? 7.365 -3.015 6.813 1.00 95.94 100 LYS A O 1
ATOM 811 N N . THR A 1 101 ? 6.498 -1.718 5.204 1.00 94.69 101 THR A N 1
ATOM 812 C CA . THR A 1 101 ? 6.507 -0.477 5.999 1.00 94.69 101 THR A CA 1
ATOM 813 C C . THR A 1 101 ? 5.229 -0.294 6.805 1.00 94.69 101 THR A C 1
ATOM 815 O O . THR A 1 101 ? 5.282 0.175 7.938 1.00 94.69 101 THR A O 1
ATOM 818 N N . TYR A 1 102 ? 4.080 -0.640 6.221 1.00 93.12 102 TYR A N 1
ATOM 819 C CA . TYR A 1 102 ? 2.765 -0.382 6.812 1.00 93.12 102 TYR A CA 1
ATOM 820 C C . TYR A 1 102 ? 2.004 -1.662 7.163 1.00 93.12 102 TYR A C 1
ATOM 822 O O . TYR A 1 102 ? 0.859 -1.582 7.604 1.00 93.12 102 TYR A O 1
ATOM 830 N N . ASN A 1 103 ? 2.627 -2.833 6.981 1.00 94.38 103 ASN A N 1
ATOM 831 C CA . ASN A 1 103 ? 2.013 -4.137 7.221 1.00 94.38 103 ASN A CA 1
ATOM 832 C C . ASN A 1 103 ? 0.672 -4.300 6.479 1.00 94.38 103 ASN A C 1
ATOM 834 O O . ASN A 1 103 ? -0.299 -4.835 7.016 1.00 94.38 103 ASN A O 1
ATOM 838 N N . LEU A 1 104 ? 0.598 -3.769 5.255 1.00 93.31 104 LEU A N 1
ATOM 839 C CA . LEU A 1 104 ? -0.598 -3.850 4.422 1.00 93.31 104 LEU A CA 1
ATOM 840 C C . LEU A 1 104 ? -0.625 -5.166 3.649 1.00 93.31 104 LEU A C 1
ATOM 842 O O . LEU A 1 104 ? 0.387 -5.601 3.100 1.00 93.31 104 LEU A O 1
ATOM 846 N N . THR A 1 105 ? -1.809 -5.762 3.540 1.00 94.56 105 THR A N 1
ATOM 847 C CA . THR A 1 105 ? -2.045 -6.859 2.603 1.00 94.56 105 THR A CA 1
ATOM 848 C C . THR A 1 105 ? -2.174 -6.272 1.199 1.00 94.56 105 THR A C 1
ATOM 850 O O . THR A 1 105 ? -3.056 -5.450 0.934 1.00 94.56 105 THR A O 1
ATOM 853 N N . THR A 1 106 ? -1.262 -6.668 0.313 1.00 94.00 106 THR A N 1
ATOM 854 C CA . THR A 1 106 ? -1.157 -6.118 -1.044 1.00 94.00 106 THR A CA 1
ATOM 855 C C . THR A 1 106 ? -1.455 -7.177 -2.090 1.00 94.00 106 THR A C 1
ATOM 857 O O . THR A 1 106 ? -1.108 -8.338 -1.901 1.00 94.00 106 THR A O 1
ATOM 860 N N . PHE A 1 107 ? -2.056 -6.754 -3.195 1.00 92.38 107 PHE A N 1
ATOM 861 C CA . PHE A 1 107 ? -2.386 -7.581 -4.347 1.00 92.38 107 PHE A CA 1
ATOM 862 C C . PHE A 1 107 ? -1.960 -6.842 -5.610 1.00 92.38 107 PHE A C 1
ATOM 864 O O . PHE A 1 107 ? -2.060 -5.614 -5.686 1.00 92.38 107 PHE A O 1
ATOM 871 N N . ARG A 1 108 ? -1.493 -7.566 -6.624 1.00 88.88 108 ARG A N 1
ATOM 872 C CA . ARG A 1 108 ? -1.120 -6.967 -7.910 1.00 88.88 108 ARG A CA 1
ATOM 873 C C . ARG A 1 108 ? -2.325 -6.433 -8.671 1.00 88.88 108 ARG A C 1
ATOM 875 O O . ARG A 1 108 ? -2.228 -5.436 -9.378 1.00 88.88 108 ARG A O 1
ATOM 882 N N . CYS A 1 109 ? -3.445 -7.133 -8.564 1.00 85.25 109 CYS A N 1
ATOM 883 C CA . CYS A 1 109 ? -4.616 -6.926 -9.399 1.00 85.25 109 CYS A CA 1
ATOM 884 C C . CYS A 1 109 ? -5.894 -7.328 -8.637 1.00 85.25 109 CYS A C 1
ATOM 886 O O . CYS A 1 109 ? -5.842 -7.942 -7.570 1.00 85.25 109 CYS A O 1
ATOM 888 N N . GLY A 1 110 ? -7.053 -7.043 -9.233 1.00 80.56 110 GLY A N 1
ATOM 889 C CA . GLY A 1 110 ? -8.351 -7.466 -8.703 1.00 80.56 110 GLY A CA 1
ATOM 890 C C . GLY A 1 110 ? -8.567 -8.979 -8.636 1.00 80.56 110 GLY A C 1
ATOM 891 O O . GLY A 1 110 ? -9.201 -9.454 -7.700 1.00 80.56 110 GLY A O 1
ATOM 892 N N . ALA A 1 111 ? -8.031 -9.740 -9.594 1.00 82.00 111 ALA A N 1
ATOM 893 C CA . ALA A 1 111 ? -8.174 -11.198 -9.608 1.00 82.00 111 ALA A CA 1
ATOM 894 C C . ALA A 1 111 ? -7.432 -11.853 -8.430 1.00 82.00 111 ALA A C 1
ATOM 896 O O . ALA A 1 111 ? -8.013 -12.650 -7.704 1.00 82.00 111 ALA A O 1
ATOM 897 N N . GLU A 1 112 ? -6.193 -11.428 -8.166 1.00 84.19 112 GLU A N 1
ATOM 898 C CA . GLU A 1 112 ? -5.409 -11.894 -7.018 1.00 84.19 112 GLU A CA 1
ATOM 899 C C . GLU A 1 112 ? -6.107 -11.550 -5.692 1.00 84.19 112 GLU A C 1
ATOM 901 O O . GLU A 1 112 ? -6.149 -12.376 -4.784 1.00 84.19 112 GLU A O 1
ATOM 906 N N . LEU A 1 113 ? -6.726 -10.367 -5.589 1.00 84.88 113 LEU A N 1
ATOM 907 C CA . LEU A 1 113 ? -7.579 -10.024 -4.449 1.00 84.88 113 LEU A CA 1
ATOM 908 C C . LEU A 1 113 ? -8.763 -10.999 -4.320 1.00 84.88 113 LEU A C 1
ATOM 910 O O . LEU A 1 113 ? -9.020 -11.499 -3.227 1.00 84.88 113 LEU A O 1
ATOM 914 N N . ALA A 1 114 ? -9.490 -11.262 -5.408 1.00 80.44 114 ALA A N 1
ATOM 915 C CA . ALA A 1 114 ? -10.672 -12.124 -5.393 1.00 80.44 114 ALA A CA 1
ATOM 916 C C . ALA A 1 114 ? -10.348 -13.565 -4.962 1.00 80.44 114 ALA A C 1
ATOM 918 O O . ALA A 1 114 ? -11.133 -14.174 -4.239 1.00 80.44 114 ALA A O 1
ATOM 919 N N . GLU A 1 115 ? -9.181 -14.079 -5.351 1.00 79.00 115 GLU A N 1
ATOM 920 C CA . GLU A 1 115 ? -8.697 -15.411 -4.969 1.00 79.00 115 GLU A CA 1
ATOM 921 C C . GLU A 1 115 ? -8.291 -15.507 -3.490 1.00 79.00 115 GLU A C 1
ATOM 923 O O . GLU A 1 115 ? -8.431 -16.565 -2.883 1.00 79.00 115 GLU A O 1
ATOM 928 N N . ASN A 1 116 ? -7.798 -14.415 -2.893 1.00 76.56 116 ASN A N 1
ATOM 929 C CA . ASN A 1 116 ? -7.123 -14.461 -1.590 1.00 76.56 116 ASN A CA 1
ATOM 930 C C . ASN A 1 116 ? -7.880 -13.763 -0.445 1.00 76.56 116 ASN A C 1
ATOM 932 O O . ASN A 1 116 ? -7.558 -13.991 0.719 1.00 76.56 116 ASN A O 1
ATOM 936 N N . ALA A 1 117 ? -8.863 -12.903 -0.733 1.00 65.62 117 ALA A N 1
ATOM 937 C CA . ALA A 1 117 ? -9.518 -12.064 0.279 1.00 65.62 117 ALA A CA 1
ATOM 938 C C . ALA A 1 117 ? -10.962 -12.468 0.637 1.00 65.62 117 ALA A C 1
ATOM 940 O O . ALA A 1 117 ? -11.565 -11.828 1.501 1.00 65.62 117 ALA A O 1
ATOM 941 N N . ILE A 1 118 ? -11.529 -13.502 -0.002 1.00 56.84 118 ILE A N 1
ATOM 942 C CA . ILE A 1 118 ? -12.937 -13.930 0.174 1.00 56.84 118 ILE A CA 1
ATOM 943 C C . ILE A 1 118 ? -13.070 -15.168 1.102 1.00 56.84 118 ILE A C 1
ATOM 945 O O . ILE A 1 118 ? -14.068 -15.884 1.057 1.00 56.84 118 ILE A O 1
ATOM 949 N N . HIS A 1 119 ? -12.106 -15.409 1.998 1.00 48.06 119 HIS A N 1
ATOM 950 C CA . HIS A 1 119 ? -12.171 -16.483 3.004 1.00 48.06 119 HIS A CA 1
ATOM 951 C C . HIS A 1 119 ? -12.122 -15.955 4.442 1.00 48.06 119 HIS A C 1
ATOM 953 O O . HIS A 1 119 ? -11.311 -15.043 4.730 1.00 48.06 119 HIS A O 1
#

Sequence (119 aa):
MISDGLVAYNGSRAQIEMKNDLCGPKSLYEEYYDANYFKWQKRHQMFQATHSDPTRWGRIKPEYTVLEIGCSAGAVLNTIKCAKKFCVEINFHAREYAAKTYNLTTFRCGAELAENAIH

pLDDT: mean 74.56, std 19.01, range [26.78, 95.94]

Foldseek 3Di:
DPDWDKDKDADDDPPPPDPPPQPDDCDPVQVVLEPVVLVVVVVVVLVVLVVDAVVVVVPHDQAIEMEIAQCQLVSNVLNHRHPAYEYAHQHPVSQVNNCVPRVHHYDNHPVRCVVPVPD

Secondary structure (DSSP, 8-state):
-PPPEEEEE-SS-------GGGGSSS-HHHHHS-HHHHHHHHHHHHHHHTT--GGGGT-S-TT-EEEEET-TT-HHHHH--SSEEEEE-S-HHHHHHHHHHH--EEESSHHHHHHHS--

Nearest PDB structures (foldseek):
  2gs9-assembly1_B  TM=8.376E-01  e=3.202E-01  Thermus thermophilus HB8
  5cm2-assembly1_Z  TM=7.850E-01  e=2.187E+00  Yarrowia lipolytica CLIB122
  9fce-assembly2_B  TM=5.092E-01  e=1.397E+00  Streptomyces sp.

Solvent-accessible surface area (backbone atoms only — not comparable to full-atom values): 6955 Å² total; per-residue (Å²): 137,82,79,78,43,79,47,76,46,74,88,82,78,86,81,73,87,61,74,73,78,74,65,60,74,90,43,80,61,48,70,66,38,35,69,67,48,40,58,56,48,52,61,56,41,60,61,46,33,78,74,45,55,68,43,80,72,68,77,53,49,57,80,22,38,37,39,28,44,70,33,48,53,32,55,44,68,62,67,47,65,46,66,43,60,39,32,26,23,67,30,61,64,24,35,54,45,14,33,74,73,64,72,39,52,62,27,61,25,65,58,56,38,61,77,71,68,80,119